Protein AF-A0A938MYG0-F1 (afdb_monomer_lite)

pLDDT: mean 76.69, std 17.16, range [38.09, 95.44]

Radius of gyration: 14.89 Å; chains: 1; bounding box: 42×34×33 Å

Structure (mmCIF, N/CA/C/O backbone):
data_AF-A0A938MYG0-F1
#
_entry.id   AF-A0A938MYG0-F1
#
loop_
_atom_site.group_PDB
_atom_site.id
_atom_site.type_symbol
_atom_site.label_atom_id
_atom_site.label_alt_id
_atom_site.label_comp_id
_atom_site.label_asym_id
_atom_site.label_entity_id
_atom_site.label_seq_id
_atom_site.pdbx_PDB_ins_code
_atom_site.Cartn_x
_atom_site.Cartn_y
_atom_site.Cartn_z
_atom_site.occupancy
_atom_site.B_iso_or_equiv
_atom_site.auth_seq_id
_atom_site.auth_comp_id
_atom_site.auth_asym_id
_atom_site.auth_atom_id
_atom_site.pdbx_PDB_model_num
ATOM 1 N N . MET A 1 1 ? 15.504 -25.374 17.975 1.00 38.09 1 MET A N 1
ATOM 2 C CA . MET A 1 1 ? 14.335 -24.918 17.195 1.00 38.09 1 MET A CA 1
ATOM 3 C C . MET A 1 1 ? 14.641 -23.501 16.745 1.00 38.09 1 MET A C 1
ATOM 5 O O . MET A 1 1 ? 14.432 -22.570 17.509 1.00 38.09 1 MET A O 1
ATOM 9 N N . SER A 1 2 ? 15.304 -23.368 15.594 1.00 39.91 2 SER A N 1
ATOM 10 C CA . SER A 1 2 ? 15.812 -22.087 15.092 1.00 39.91 2 SER A CA 1
ATOM 11 C C . SER A 1 2 ? 14.633 -21.264 14.579 1.00 39.91 2 SER A C 1
ATOM 13 O O . SER A 1 2 ? 14.137 -21.507 13.482 1.00 39.91 2 SER A O 1
ATOM 15 N N . GLY A 1 3 ? 14.105 -20.375 15.418 1.00 42.25 3 GLY A N 1
ATOM 16 C CA . GLY A 1 3 ? 13.114 -19.402 14.986 1.00 42.25 3 GLY A CA 1
ATOM 17 C C . GLY A 1 3 ? 13.839 -18.367 14.148 1.00 42.25 3 GLY A C 1
ATOM 18 O O . GLY A 1 3 ? 14.526 -17.521 14.710 1.00 42.25 3 GLY A O 1
ATOM 19 N N . ALA A 1 4 ? 13.732 -18.463 12.823 1.00 49.03 4 ALA A N 1
ATOM 20 C CA . ALA A 1 4 ? 14.077 -17.35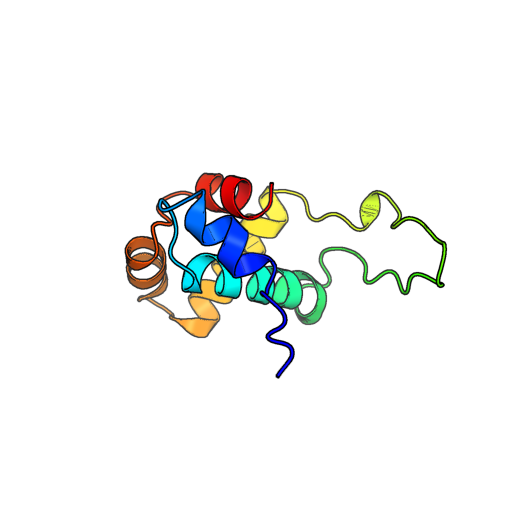6 11.947 1.00 49.03 4 ALA A CA 1
ATOM 21 C C . ALA A 1 4 ? 13.253 -16.153 12.422 1.00 49.03 4 ALA A C 1
ATOM 23 O O . ALA A 1 4 ? 12.042 -16.098 12.206 1.00 49.03 4 ALA A O 1
ATOM 24 N N . GLN A 1 5 ? 13.881 -15.246 13.170 1.00 48.47 5 GLN A N 1
ATOM 25 C CA . GLN A 1 5 ? 13.281 -13.969 13.515 1.00 48.47 5 GLN A CA 1
ATOM 26 C C . GLN A 1 5 ? 13.107 -13.254 12.180 1.00 48.47 5 GLN A C 1
ATOM 28 O O . GLN A 1 5 ? 14.073 -12.780 11.589 1.00 48.47 5 GLN A O 1
ATOM 33 N N . HIS A 1 6 ? 11.897 -13.326 11.619 1.00 56.06 6 HIS A N 1
ATOM 34 C CA . HIS A 1 6 ? 11.612 -12.690 10.343 1.00 56.06 6 HIS A CA 1
ATOM 35 C C . HIS A 1 6 ? 11.951 -11.200 10.498 1.00 56.06 6 HIS A C 1
ATOM 37 O O . HIS A 1 6 ? 11.429 -10.591 11.432 1.00 56.06 6 HIS A O 1
ATOM 43 N N . PRO A 1 7 ? 12.764 -10.600 9.608 1.00 64.38 7 PRO A N 1
ATOM 44 C CA . PRO A 1 7 ? 13.211 -9.204 9.727 1.00 64.38 7 PRO A CA 1
ATOM 45 C C . PRO A 1 7 ? 12.056 -8.194 9.883 1.00 64.38 7 PRO A C 1
ATOM 47 O O . PRO A 1 7 ? 12.212 -7.129 10.471 1.00 64.38 7 PRO A O 1
ATOM 50 N N . ILE A 1 8 ? 10.853 -8.577 9.446 1.00 61.44 8 ILE A N 1
ATOM 51 C CA . ILE A 1 8 ? 9.593 -7.861 9.678 1.00 61.44 8 ILE A CA 1
ATOM 52 C C . ILE A 1 8 ? 9.267 -7.659 11.172 1.00 61.44 8 ILE A C 1
ATOM 54 O O . ILE A 1 8 ? 8.758 -6.605 11.538 1.00 61.44 8 ILE A O 1
ATOM 58 N N . PHE A 1 9 ? 9.551 -8.623 12.053 1.00 56.34 9 PHE A N 1
ATOM 59 C CA . PHE A 1 9 ? 9.251 -8.496 13.486 1.00 56.34 9 PHE A CA 1
ATOM 60 C C . PHE A 1 9 ? 10.152 -7.480 14.195 1.00 56.34 9 PHE A C 1
ATOM 62 O O . PHE A 1 9 ? 9.701 -6.846 15.146 1.00 56.34 9 PHE A O 1
ATOM 69 N N . GLU A 1 10 ? 11.395 -7.299 13.744 1.00 60.12 10 GLU A N 1
ATOM 70 C CA . GLU A 1 10 ? 12.290 -6.269 14.287 1.00 60.12 10 GLU A CA 1
ATOM 71 C C . GLU A 1 10 ? 11.868 -4.862 13.839 1.00 60.12 10 GLU A C 1
ATOM 73 O O . GLU A 1 10 ? 11.907 -3.923 14.636 1.00 60.12 10 GLU A O 1
ATOM 78 N N . LEU A 1 11 ? 11.388 -4.721 12.596 1.00 60.03 11 LEU A N 1
ATOM 79 C CA . LEU A 1 11 ? 10.801 -3.476 12.084 1.00 60.03 11 LEU A CA 1
ATOM 80 C C . LEU A 1 11 ? 9.524 -3.088 12.845 1.00 60.03 11 LEU A C 1
ATOM 82 O O . LEU A 1 11 ? 9.401 -1.950 13.294 1.00 60.03 11 LEU A O 1
ATOM 86 N N . LEU A 1 12 ? 8.624 -4.047 13.086 1.00 57.88 12 LEU A N 1
ATOM 87 C CA . LEU A 1 12 ? 7.375 -3.818 13.829 1.00 57.88 12 LEU A CA 1
ATOM 88 C C . LEU A 1 12 ? 7.586 -3.434 15.300 1.00 57.88 12 LEU A C 1
ATOM 90 O O . LEU A 1 12 ? 6.708 -2.825 15.907 1.00 57.88 12 LEU A O 1
ATOM 94 N N . GLN A 1 13 ? 8.731 -3.786 15.895 1.00 56.31 13 GLN A N 1
ATOM 95 C CA . GLN A 1 13 ? 9.077 -3.340 17.249 1.00 56.31 13 GLN A CA 1
ATOM 96 C C . GLN A 1 13 ? 9.559 -1.886 17.294 1.00 56.31 13 GLN A C 1
ATOM 98 O O . GLN A 1 13 ? 9.470 -1.250 18.344 1.00 56.31 13 GLN A O 1
ATOM 103 N N . ARG A 1 14 ? 10.070 -1.353 16.178 1.00 61.03 14 ARG A N 1
ATOM 104 C CA . ARG A 1 14 ? 10.564 0.027 16.078 1.00 61.03 14 ARG A CA 1
ATOM 105 C C . ARG A 1 14 ? 9.497 1.002 15.602 1.00 61.03 14 ARG A C 1
ATOM 107 O O . ARG A 1 14 ? 9.481 2.133 16.081 1.00 61.03 14 ARG A O 1
ATOM 114 N N . ASP A 1 15 ? 8.609 0.568 14.713 1.00 63.97 15 ASP A N 1
ATOM 115 C CA . ASP A 1 15 ? 7.558 1.416 14.164 1.00 63.97 15 ASP A CA 1
ATOM 116 C C . ASP A 1 15 ? 6.167 0.810 14.384 1.00 63.97 15 ASP A C 1
ATOM 118 O O . ASP A 1 15 ? 5.794 -0.203 13.798 1.00 63.97 15 ASP A O 1
ATOM 122 N N . THR A 1 16 ? 5.391 1.450 15.260 1.00 71.50 16 THR A N 1
ATOM 123 C CA . THR A 1 16 ? 4.019 1.040 15.606 1.00 71.50 16 THR A CA 1
ATOM 124 C C . THR A 1 16 ? 2.958 1.819 14.825 1.00 71.50 16 THR A C 1
ATOM 126 O O . THR A 1 16 ? 1.762 1.628 15.060 1.00 71.50 16 THR A O 1
ATOM 129 N N . ARG A 1 17 ? 3.367 2.701 13.896 1.00 82.38 17 ARG A N 1
ATOM 130 C CA . ARG A 1 17 ? 2.446 3.512 13.080 1.00 82.38 17 ARG A CA 1
ATOM 131 C C . ARG A 1 17 ? 1.597 2.647 12.149 1.00 82.38 17 ARG A C 1
ATOM 133 O O . ARG A 1 17 ? 0.423 2.960 11.932 1.00 82.38 17 ARG A O 1
ATOM 140 N N . TYR A 1 18 ? 2.167 1.550 11.651 1.00 87.12 18 TYR A N 1
ATOM 141 C CA . TYR A 1 18 ? 1.532 0.642 10.701 1.00 87.12 18 TYR A CA 1
ATOM 142 C C . TYR A 1 18 ? 1.419 -0.768 11.272 1.00 87.12 18 TYR A C 1
ATOM 144 O O . TYR A 1 18 ? 2.306 -1.258 11.970 1.00 87.12 18 TYR A O 1
ATOM 152 N N . LYS A 1 19 ? 0.311 -1.446 10.973 1.00 87.94 19 LYS A N 1
ATOM 153 C CA . LYS A 1 19 ? 0.145 -2.851 11.359 1.00 87.94 19 LYS A CA 1
ATOM 154 C C . LYS A 1 19 ? 0.895 -3.777 10.401 1.00 87.94 19 LYS A C 1
ATOM 156 O O . LYS A 1 19 ? 1.142 -3.412 9.254 1.00 87.94 19 LYS A O 1
ATOM 161 N N . LEU A 1 20 ? 1.189 -5.000 10.846 1.00 87.12 20 LEU A N 1
ATOM 162 C CA . LEU A 1 20 ? 1.846 -6.039 10.038 1.00 87.12 20 LEU A CA 1
ATOM 163 C C . LEU A 1 20 ? 1.174 -6.230 8.670 1.00 87.12 20 LEU A C 1
ATOM 165 O O . LEU A 1 20 ? 1.855 -6.391 7.658 1.00 87.12 20 LEU A O 1
ATOM 169 N N . GLU A 1 21 ? -0.153 -6.179 8.637 1.00 90.00 21 GLU A N 1
ATOM 170 C CA . GLU A 1 21 ? -0.943 -6.344 7.424 1.00 90.00 21 GLU A CA 1
ATOM 171 C C . GLU A 1 21 ? -0.645 -5.252 6.389 1.00 90.00 21 GLU A C 1
ATOM 173 O O . GLU A 1 21 ? -0.654 -5.549 5.200 1.00 90.00 21 GLU A O 1
ATOM 178 N N . ALA A 1 22 ? -0.309 -4.022 6.803 1.00 90.06 22 ALA A N 1
ATOM 179 C CA . ALA A 1 22 ? 0.096 -2.967 5.870 1.00 90.06 22 ALA A CA 1
ATOM 180 C C . ALA A 1 22 ? 1.411 -3.318 5.160 1.00 90.06 22 ALA A C 1
ATOM 182 O O . ALA A 1 22 ? 1.500 -3.185 3.943 1.00 90.06 22 ALA A O 1
ATOM 183 N N . TYR A 1 23 ? 2.407 -3.819 5.898 1.00 88.06 23 TYR A N 1
ATOM 184 C CA . TYR A 1 23 ? 3.692 -4.235 5.325 1.00 88.06 23 TYR A CA 1
ATOM 185 C C . TYR A 1 23 ? 3.531 -5.415 4.366 1.00 88.06 23 TYR A C 1
ATOM 187 O O . TYR A 1 23 ? 4.107 -5.424 3.279 1.00 88.06 23 TYR A O 1
ATOM 195 N N . GLN A 1 24 ? 2.729 -6.409 4.755 1.00 89.44 24 GLN A N 1
ATOM 196 C CA . GLN A 1 24 ? 2.419 -7.548 3.891 1.00 89.44 24 GLN A CA 1
ATOM 197 C C . GLN A 1 24 ? 1.705 -7.084 2.622 1.00 89.44 24 GLN A C 1
ATOM 199 O O . GLN A 1 24 ? 2.130 -7.424 1.524 1.00 89.44 24 GLN A O 1
ATOM 204 N N . PHE A 1 25 ? 0.693 -6.234 2.774 1.00 91.62 25 PHE A N 1
ATOM 205 C CA . PHE A 1 25 ? -0.082 -5.715 1.661 1.00 91.62 25 PHE A CA 1
ATOM 206 C C . PHE A 1 25 ? 0.766 -4.903 0.674 1.00 91.62 25 PHE A C 1
ATOM 208 O O . PHE A 1 25 ? 0.627 -5.089 -0.530 1.00 91.62 25 PHE A O 1
ATOM 215 N N . VAL A 1 26 ? 1.664 -4.034 1.151 1.00 89.69 26 VAL A N 1
ATOM 216 C CA . VAL A 1 26 ? 2.550 -3.249 0.271 1.00 89.69 26 VAL A CA 1
ATOM 217 C C . VAL A 1 26 ? 3.526 -4.149 -0.486 1.00 89.69 26 VAL A C 1
ATOM 219 O O . VAL A 1 26 ? 3.727 -3.951 -1.682 1.00 89.69 26 VAL A O 1
ATOM 222 N N . ARG A 1 27 ? 4.088 -5.176 0.163 1.00 87.31 27 ARG A N 1
ATOM 223 C CA . ARG A 1 27 ? 4.934 -6.168 -0.517 1.00 87.31 27 ARG A CA 1
ATOM 224 C C . ARG A 1 27 ? 4.160 -6.916 -1.604 1.00 87.31 27 ARG A C 1
ATOM 226 O O . ARG A 1 27 ? 4.673 -7.098 -2.704 1.00 87.31 27 ARG A O 1
ATOM 233 N N . ASP A 1 28 ? 2.935 -7.329 -1.312 1.00 89.38 28 ASP A N 1
ATOM 234 C CA . ASP A 1 28 ? 2.112 -8.055 -2.277 1.00 89.38 28 ASP A CA 1
ATOM 235 C C . ASP A 1 28 ? 1.676 -7.126 -3.432 1.00 89.38 28 ASP A C 1
ATOM 237 O O . ASP A 1 28 ? 1.668 -7.532 -4.591 1.00 89.38 28 ASP A O 1
ATOM 241 N N . ALA A 1 29 ? 1.424 -5.843 -3.150 1.00 88.75 29 ALA A N 1
ATOM 242 C CA . ALA A 1 29 ? 1.146 -4.829 -4.167 1.00 88.75 29 ALA A CA 1
ATOM 243 C C . ALA A 1 29 ? 2.358 -4.533 -5.070 1.00 88.75 29 ALA A C 1
ATOM 245 O O . ALA A 1 29 ? 2.185 -4.249 -6.254 1.00 88.75 29 ALA A O 1
ATOM 246 N N . LEU A 1 30 ? 3.581 -4.607 -4.533 1.00 85.06 30 LEU A N 1
ATOM 247 C CA . LEU A 1 30 ? 4.817 -4.520 -5.319 1.00 85.06 30 LEU A CA 1
ATOM 248 C C . LEU A 1 30 ? 4.953 -5.711 -6.274 1.00 85.06 30 LEU A C 1
ATOM 250 O O . LEU A 1 30 ? 5.288 -5.517 -7.440 1.00 85.06 30 LEU A O 1
ATOM 254 N N . ALA A 1 31 ? 4.648 -6.925 -5.806 1.00 84.56 31 ALA A N 1
ATOM 255 C CA . ALA A 1 31 ? 4.613 -8.107 -6.664 1.00 84.56 31 ALA A CA 1
ATOM 256 C C . ALA A 1 31 ? 3.540 -7.967 -7.758 1.00 84.56 31 ALA A C 1
ATOM 258 O O . ALA A 1 31 ? 3.829 -8.183 -8.930 1.00 84.56 31 ALA A O 1
ATOM 259 N N . TYR A 1 32 ? 2.342 -7.489 -7.401 1.00 85.69 32 TYR A N 1
ATOM 260 C CA . TYR A 1 32 ? 1.274 -7.181 -8.357 1.00 85.69 32 TYR A CA 1
ATOM 261 C C . TYR A 1 32 ? 1.714 -6.156 -9.417 1.00 85.69 32 TYR A C 1
ATOM 263 O O . TYR A 1 32 ? 1.435 -6.327 -10.601 1.00 85.69 32 TYR A O 1
ATOM 271 N N . ALA A 1 33 ? 2.447 -5.109 -9.023 1.00 84.38 33 ALA A N 1
ATOM 272 C CA . ALA A 1 33 ? 2.975 -4.116 -9.959 1.00 84.38 33 ALA A CA 1
ATOM 273 C C . ALA A 1 33 ? 3.912 -4.744 -11.007 1.00 84.38 33 ALA A C 1
ATOM 275 O O . ALA A 1 33 ? 3.819 -4.420 -12.191 1.00 84.38 33 ALA A O 1
ATOM 276 N N . GLN A 1 34 ? 4.778 -5.665 -10.581 1.00 80.44 34 GLN A N 1
ATOM 277 C CA . GLN A 1 34 ? 5.740 -6.340 -11.456 1.00 80.44 34 GLN A CA 1
ATOM 278 C C . GLN A 1 34 ? 5.089 -7.416 -12.331 1.00 80.44 34 GLN A C 1
ATOM 280 O O . GLN A 1 34 ? 5.455 -7.563 -13.499 1.00 80.44 34 GLN A O 1
ATOM 285 N N . ASP A 1 35 ? 4.144 -8.171 -11.774 1.00 79.00 35 ASP A N 1
ATOM 286 C CA . ASP A 1 35 ? 3.537 -9.337 -12.418 1.00 79.00 35 ASP A CA 1
ATOM 287 C C . ASP A 1 35 ? 2.405 -8.949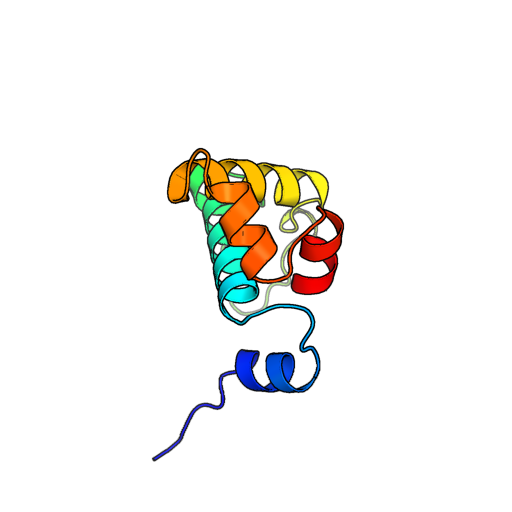 -13.372 1.00 79.00 35 ASP A C 1
ATOM 289 O O . ASP A 1 35 ? 2.390 -9.390 -14.519 1.00 79.00 35 ASP A O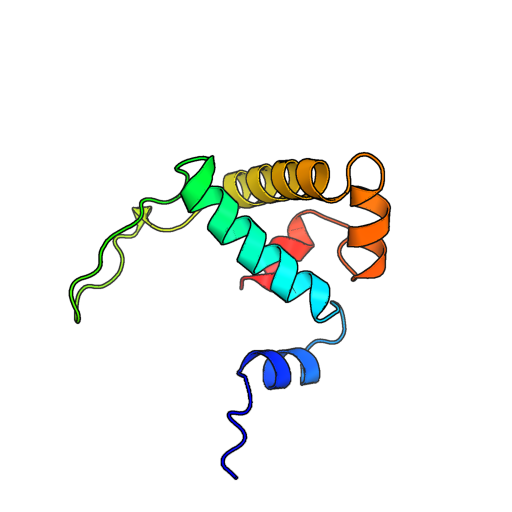 1
ATOM 293 N N . GLU A 1 36 ? 1.485 -8.099 -12.913 1.00 77.12 36 GLU A N 1
ATOM 294 C CA . GLU A 1 36 ? 0.235 -7.793 -13.619 1.00 77.12 36 GLU A CA 1
ATOM 295 C C . GLU A 1 36 ? 0.324 -6.494 -14.424 1.00 77.12 36 GLU A C 1
ATOM 297 O O . GLU A 1 36 ? -0.252 -6.383 -15.506 1.00 77.12 36 GLU A O 1
ATOM 302 N N . LEU A 1 37 ? 1.063 -5.499 -13.922 1.00 73.12 37 LEU A N 1
ATOM 303 C CA . LEU A 1 37 ? 1.207 -4.204 -14.599 1.00 73.12 37 LEU A CA 1
ATOM 304 C C . LEU A 1 37 ? 2.492 -4.097 -15.430 1.00 73.12 37 LEU A C 1
ATOM 306 O O . LEU A 1 37 ? 2.648 -3.131 -16.178 1.00 73.12 37 LEU A O 1
ATOM 310 N N . GLY A 1 38 ? 3.408 -5.065 -15.306 1.00 69.62 38 GLY A N 1
ATOM 311 C CA . GLY A 1 38 ? 4.720 -5.030 -15.960 1.00 69.62 38 GLY A CA 1
ATOM 312 C C . GLY A 1 38 ? 5.562 -3.810 -15.565 1.00 69.62 38 GLY A C 1
ATOM 313 O O . GLY A 1 38 ? 6.440 -3.398 -16.324 1.00 69.62 38 GLY A O 1
ATOM 314 N N . MET A 1 39 ? 5.263 -3.200 -14.413 1.00 68.88 39 MET A N 1
ATOM 315 C CA . MET A 1 39 ? 5.946 -2.022 -13.888 1.00 68.88 39 MET A CA 1
ATOM 316 C C . MET A 1 39 ? 7.132 -2.462 -13.027 1.00 68.88 39 MET A C 1
ATOM 318 O O . MET A 1 39 ? 6.986 -3.312 -12.151 1.00 68.88 39 MET A O 1
ATOM 322 N N . GLY A 1 40 ? 8.302 -1.860 -13.243 1.00 60.12 40 GLY A N 1
ATOM 323 C CA . GLY A 1 40 ? 9.553 -2.361 -12.675 1.00 60.12 40 GLY A CA 1
ATOM 324 C C . GLY A 1 40 ? 9.978 -3.636 -13.404 1.00 60.12 40 GLY A C 1
ATOM 325 O O . GLY A 1 40 ? 9.331 -4.681 -13.338 1.00 60.12 40 GLY A O 1
ATOM 326 N N . ARG A 1 41 ? 11.057 -3.554 -14.182 1.00 58.34 41 ARG A N 1
ATOM 327 C CA . ARG A 1 41 ? 11.514 -4.693 -14.982 1.00 58.34 41 ARG A CA 1
ATOM 328 C C . ARG A 1 41 ? 11.909 -5.835 -14.040 1.00 58.34 41 ARG A C 1
ATOM 330 O O . ARG A 1 41 ? 12.760 -5.638 -13.178 1.00 58.34 41 ARG A O 1
ATOM 337 N N . LYS A 1 42 ? 11.348 -7.038 -14.229 1.00 53.62 42 LYS A N 1
ATOM 338 C CA . LYS A 1 42 ? 11.887 -8.269 -13.627 1.00 53.62 42 LYS A CA 1
ATOM 339 C C . LYS A 1 42 ? 13.282 -8.496 -14.185 1.00 53.62 42 LYS A C 1
ATOM 341 O O . LYS A 1 42 ? 13.445 -9.061 -15.266 1.00 53.62 42 LYS A O 1
ATOM 346 N N . VAL A 1 43 ? 14.290 -8.009 -13.484 1.00 51.47 43 VAL A N 1
ATOM 347 C CA . VAL A 1 43 ? 15.666 -8.329 -13.821 1.00 51.47 43 VAL A CA 1
ATOM 348 C C . VAL A 1 43 ? 15.938 -9.674 -13.177 1.00 51.47 43 VAL A C 1
ATOM 350 O O . VAL A 1 43 ? 15.957 -9.798 -11.955 1.00 51.47 43 VAL A O 1
ATOM 353 N N . GLN A 1 44 ? 16.073 -10.706 -14.005 1.00 46.59 44 GLN A N 1
ATOM 354 C CA . GLN A 1 44 ? 16.719 -11.939 -13.578 1.00 46.59 44 GLN A CA 1
ATOM 355 C C . GLN A 1 44 ? 18.172 -11.570 -13.301 1.00 46.59 44 GLN A C 1
ATOM 357 O O . GLN A 1 44 ? 18.977 -11.492 -14.222 1.00 46.59 44 GLN A O 1
ATOM 362 N N . LEU A 1 45 ? 18.462 -11.228 -12.049 1.00 50.56 45 LEU A N 1
ATOM 363 C CA . LEU A 1 45 ? 19.821 -10.964 -11.615 1.00 50.56 45 LEU A CA 1
ATOM 364 C C . LEU A 1 45 ? 20.537 -12.302 -11.515 1.00 50.56 45 LEU A C 1
ATOM 366 O O . LEU A 1 45 ? 20.118 -13.196 -10.777 1.00 50.56 45 LEU A O 1
ATOM 370 N N . SER A 1 46 ? 21.609 -12.431 -12.282 1.00 50.66 46 SER A N 1
ATOM 371 C CA . SER A 1 46 ? 22.635 -13.440 -12.053 1.00 50.66 46 SER A CA 1
ATOM 372 C C . SER A 1 46 ? 23.215 -13.214 -10.647 1.00 50.66 46 SER A C 1
ATOM 374 O O . SER A 1 46 ? 23.362 -12.060 -10.239 1.00 50.66 46 SER A O 1
ATOM 376 N N . GLU A 1 47 ? 23.547 -14.267 -9.887 1.00 40.91 47 GLU A N 1
ATOM 377 C CA . GLU A 1 47 ? 24.233 -14.108 -8.589 1.00 40.91 47 GLU A CA 1
ATOM 378 C C . GLU A 1 47 ? 25.482 -13.220 -8.762 1.00 40.91 47 GLU A C 1
ATOM 380 O O . GLU A 1 47 ? 26.462 -13.636 -9.379 1.00 40.91 47 GLU A O 1
ATOM 385 N N . GLY A 1 48 ? 25.434 -11.987 -8.240 1.00 54.12 48 GLY A N 1
ATOM 386 C CA . GLY A 1 48 ? 26.535 -11.017 -8.301 1.00 54.12 48 GLY A CA 1
ATOM 387 C C . GLY A 1 48 ? 26.299 -9.758 -9.147 1.00 54.12 48 GLY A C 1
ATOM 388 O O . GLY A 1 48 ? 27.170 -8.890 -9.143 1.00 54.12 48 GLY A O 1
ATOM 389 N N . GLU A 1 49 ? 25.162 -9.611 -9.835 1.00 52.53 49 GLU A N 1
ATOM 390 C CA . GLU A 1 49 ? 24.798 -8.356 -10.516 1.00 52.53 49 GLU A CA 1
ATOM 391 C C . GLU A 1 49 ? 23.958 -7.441 -9.616 1.00 52.53 49 GLU A C 1
ATOM 393 O O . GLU A 1 49 ? 22.969 -7.871 -9.017 1.00 52.53 49 GLU A O 1
ATOM 398 N N . GLU A 1 50 ? 24.333 -6.159 -9.532 1.00 54.72 50 GLU A N 1
ATOM 399 C CA . GLU A 1 50 ? 23.466 -5.146 -8.930 1.00 54.72 50 GLU A CA 1
ATOM 400 C C . GLU A 1 50 ? 22.234 -4.920 -9.822 1.00 54.72 50 GLU A C 1
ATOM 402 O O . GLU A 1 50 ? 22.374 -4.847 -11.050 1.00 54.72 50 GLU A O 1
ATOM 407 N N . PRO A 1 51 ? 21.024 -4.798 -9.241 1.00 55.16 51 PRO A N 1
ATOM 408 C CA . PRO A 1 51 ? 19.840 -4.435 -10.002 1.00 55.16 51 PRO A CA 1
ATOM 409 C C . PRO A 1 51 ? 20.102 -3.152 -10.794 1.00 55.16 51 PRO A C 1
ATOM 411 O O . PRO A 1 51 ? 20.539 -2.160 -10.205 1.00 55.16 51 PRO A O 1
ATOM 414 N N . PRO A 1 52 ? 19.835 -3.129 -12.114 1.00 55.94 52 PRO A N 1
ATOM 415 C CA . PRO A 1 52 ? 19.933 -1.897 -12.870 1.00 55.94 52 PRO A CA 1
ATOM 416 C C . PRO A 1 52 ? 18.995 -0.852 -12.245 1.00 55.94 52 PRO A C 1
ATOM 418 O O . PRO A 1 52 ? 17.926 -1.207 -11.740 1.00 55.94 52 PRO A O 1
ATOM 421 N N . PRO A 1 53 ? 19.360 0.438 -12.292 1.00 52.59 53 PRO A N 1
ATOM 422 C CA . PRO A 1 53 ? 18.608 1.516 -11.643 1.00 52.59 53 PRO A CA 1
ATOM 423 C C . PRO A 1 53 ? 17.140 1.612 -12.100 1.00 52.59 53 PRO A C 1
ATOM 425 O O . PRO A 1 53 ? 16.302 2.092 -11.340 1.00 52.59 53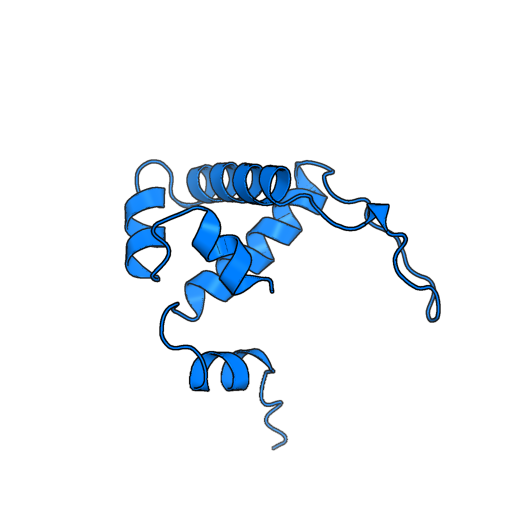 PRO A O 1
ATOM 428 N N . ASP A 1 54 ? 16.822 1.076 -13.284 1.00 52.81 54 ASP A N 1
ATOM 429 C CA . ASP A 1 54 ? 15.475 0.990 -13.869 1.00 52.81 54 ASP A CA 1
ATOM 430 C C . ASP A 1 54 ? 14.605 -0.157 -13.302 1.00 52.81 54 ASP A C 1
ATOM 432 O O . ASP A 1 54 ? 13.470 -0.364 -13.737 1.00 52.81 54 ASP A O 1
ATOM 436 N N . ALA A 1 55 ? 15.120 -0.943 -12.349 1.00 58.88 55 ALA A N 1
ATOM 437 C CA . ALA A 1 55 ? 14.342 -1.955 -11.631 1.00 58.88 55 ALA A CA 1
ATOM 438 C C . ALA A 1 55 ? 13.453 -1.349 -10.526 1.00 58.88 55 ALA A C 1
ATOM 440 O O . ALA A 1 55 ? 12.564 -2.028 -10.008 1.00 58.88 55 ALA A O 1
ATOM 441 N N . HIS A 1 56 ? 13.677 -0.084 -10.157 1.00 68.31 56 HIS A N 1
ATOM 442 C CA . HIS A 1 56 ? 12.907 0.597 -9.122 1.00 68.31 56 HIS A CA 1
ATOM 443 C C . HIS A 1 56 ? 11.626 1.213 -9.687 1.00 68.31 56 HIS A C 1
ATOM 445 O O . HIS A 1 56 ? 11.650 1.967 -10.656 1.00 68.31 56 HIS A O 1
ATOM 451 N N . LEU A 1 57 ? 10.504 0.923 -9.030 1.00 73.31 57 LEU A N 1
ATOM 452 C CA . LEU A 1 57 ? 9.241 1.616 -9.267 1.00 73.31 57 LEU A CA 1
ATOM 453 C C . LEU A 1 57 ? 9.352 3.059 -8.777 1.00 73.31 57 LEU A C 1
ATOM 455 O O . LEU A 1 57 ? 9.824 3.314 -7.667 1.00 73.31 57 LEU A O 1
ATOM 459 N N . THR A 1 58 ? 8.857 4.006 -9.568 1.00 83.69 58 THR A N 1
ATOM 460 C CA . THR A 1 58 ? 8.648 5.370 -9.077 1.00 83.69 58 THR A CA 1
ATOM 461 C C . THR A 1 58 ? 7.578 5.375 -7.981 1.00 83.69 58 THR A C 1
ATOM 463 O O . THR A 1 58 ? 6.679 4.528 -7.947 1.00 83.69 58 THR A O 1
ATOM 466 N N . GLY A 1 59 ? 7.613 6.369 -7.088 1.00 83.00 59 GLY A N 1
ATOM 467 C CA . GLY A 1 59 ? 6.594 6.500 -6.041 1.00 83.00 59 GLY A CA 1
ATOM 468 C C . GLY A 1 59 ? 5.172 6.632 -6.608 1.00 83.00 59 GLY A C 1
ATOM 469 O O . GLY A 1 59 ? 4.215 6.123 -6.024 1.00 83.00 59 GLY A O 1
ATOM 470 N N . GLN A 1 60 ? 5.023 7.268 -7.774 1.00 86.56 60 GLN A N 1
ATOM 471 C CA . GLN A 1 60 ? 3.746 7.393 -8.475 1.00 86.56 60 GLN A CA 1
ATOM 472 C C . GLN A 1 60 ? 3.245 6.042 -8.999 1.00 86.56 60 GLN A C 1
ATOM 474 O O . GLN A 1 60 ? 2.066 5.729 -8.821 1.00 86.56 60 GLN A O 1
ATOM 479 N N . GLU A 1 61 ? 4.119 5.240 -9.612 1.00 86.12 61 GLU A N 1
ATOM 480 C CA . GLU A 1 61 ? 3.778 3.891 -10.083 1.00 86.12 61 GLU A CA 1
ATOM 481 C C . GLU A 1 61 ? 3.383 2.990 -8.918 1.00 86.12 61 GLU A C 1
ATOM 483 O O . GLU A 1 61 ? 2.336 2.348 -8.977 1.00 86.12 61 GLU A O 1
ATOM 488 N N . LEU A 1 62 ? 4.140 3.037 -7.818 1.00 87.12 62 LEU A N 1
ATOM 489 C CA . LEU A 1 62 ? 3.815 2.316 -6.591 1.00 87.12 62 LEU A CA 1
ATOM 490 C C . LEU A 1 62 ? 2.418 2.682 -6.077 1.00 87.12 62 LEU A C 1
ATOM 492 O O . LEU A 1 62 ? 1.590 1.806 -5.831 1.00 87.12 62 LEU A O 1
ATOM 496 N N . CYS A 1 63 ? 2.115 3.975 -5.955 1.00 91.00 63 CYS A N 1
ATOM 497 C CA . CYS A 1 63 ? 0.806 4.426 -5.481 1.00 91.00 63 CYS A CA 1
ATOM 498 C C . CYS A 1 63 ? -0.331 4.005 -6.422 1.00 91.00 63 CYS A C 1
ATOM 500 O O . CYS A 1 63 ? -1.429 3.675 -5.965 1.00 91.00 63 CYS A O 1
ATOM 502 N N . CYS A 1 64 ? -0.094 4.017 -7.734 1.00 89.88 64 CYS A N 1
ATOM 503 C CA . CYS A 1 64 ? -1.061 3.547 -8.720 1.00 89.88 64 CYS A CA 1
ATOM 504 C C . CYS A 1 64 ? -1.297 2.038 -8.625 1.00 89.88 64 CYS A C 1
ATOM 506 O O . CYS A 1 64 ? -2.458 1.625 -8.592 1.00 89.88 64 CYS A O 1
ATOM 508 N N . ALA A 1 65 ? -0.234 1.242 -8.522 1.00 90.69 65 ALA A N 1
ATOM 509 C CA . ALA A 1 65 ? -0.321 -0.203 -8.356 1.00 90.69 65 ALA A CA 1
ATOM 510 C C . ALA A 1 65 ? -1.043 -0.570 -7.056 1.00 90.69 65 ALA A C 1
ATOM 512 O O . ALA A 1 65 ? -1.999 -1.340 -7.082 1.00 90.69 65 ALA A O 1
ATOM 513 N N . ILE A 1 66 ? -0.682 0.071 -5.941 1.00 92.00 66 ILE A N 1
ATOM 514 C CA . ILE A 1 66 ? -1.346 -0.123 -4.649 1.00 92.00 66 ILE A CA 1
ATOM 515 C C . ILE A 1 66 ? -2.832 0.236 -4.726 1.00 92.00 66 ILE A C 1
ATOM 517 O O . ILE A 1 66 ? -3.666 -0.497 -4.199 1.00 92.00 66 ILE A O 1
ATOM 521 N N . ARG A 1 67 ? -3.195 1.341 -5.390 1.00 92.31 67 ARG A N 1
ATOM 522 C CA . ARG A 1 67 ? -4.606 1.711 -5.571 1.00 92.31 67 ARG A CA 1
ATOM 523 C C . ARG A 1 67 ? -5.366 0.627 -6.332 1.00 92.31 67 ARG A C 1
ATOM 525 O O . ARG A 1 67 ? -6.462 0.264 -5.915 1.00 92.31 67 ARG A O 1
ATOM 532 N N . GLN A 1 68 ? -4.802 0.142 -7.436 1.00 92.44 68 GLN A N 1
ATOM 533 C CA . GLN A 1 68 ? -5.433 -0.881 -8.265 1.00 92.44 68 GLN A CA 1
ATOM 534 C C . GLN A 1 68 ? -5.581 -2.194 -7.491 1.00 92.44 68 GLN A C 1
ATOM 536 O O . GLN A 1 68 ? -6.678 -2.743 -7.429 1.00 92.44 68 GLN A O 1
ATOM 541 N N . TYR A 1 69 ? -4.516 -2.623 -6.815 1.00 93.88 69 TYR A N 1
ATOM 542 C CA . TYR A 1 69 ? -4.500 -3.827 -5.994 1.00 93.88 69 TYR A CA 1
ATOM 543 C C . TYR A 1 69 ? -5.486 -3.742 -4.819 1.00 93.88 69 TYR A C 1
ATOM 545 O O . TYR A 1 69 ? -6.242 -4.673 -4.562 1.00 93.88 69 TYR A O 1
ATOM 553 N N . ALA A 1 70 ? -5.571 -2.596 -4.137 1.00 94.00 70 ALA A N 1
ATOM 554 C CA . ALA A 1 70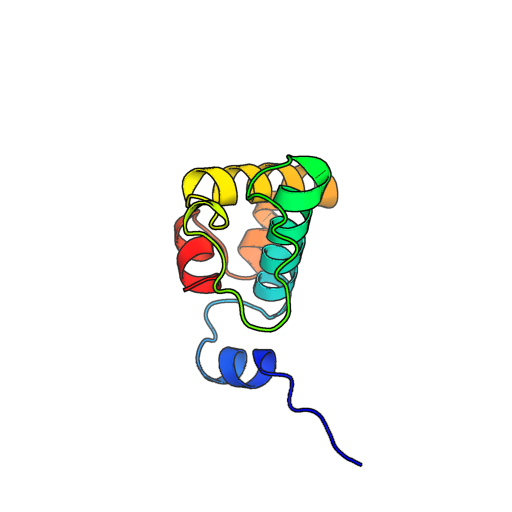 ? -6.520 -2.402 -3.041 1.00 94.00 70 ALA A CA 1
ATOM 555 C C . ALA A 1 70 ? -7.980 -2.494 -3.509 1.00 94.00 70 ALA A C 1
ATOM 557 O O . ALA A 1 70 ? -8.824 -3.034 -2.793 1.00 94.00 70 ALA A O 1
ATOM 558 N N . LEU A 1 71 ? -8.282 -1.957 -4.694 1.00 94.62 71 LEU A N 1
ATOM 559 C CA . LEU A 1 71 ? -9.615 -2.040 -5.289 1.00 94.62 71 LEU A CA 1
ATOM 560 C C . LEU A 1 71 ? -9.951 -3.461 -5.743 1.00 94.62 71 LEU A C 1
ATOM 562 O O . LEU A 1 71 ? -11.091 -3.877 -5.572 1.00 94.62 71 LEU A O 1
ATOM 566 N N . ASP A 1 72 ? -8.980 -4.199 -6.271 1.00 93.94 72 ASP A N 1
ATOM 567 C CA . ASP A 1 72 ? -9.168 -5.592 -6.674 1.00 93.94 72 ASP A CA 1
ATOM 568 C C . ASP A 1 72 ? -9.446 -6.504 -5.465 1.00 93.94 72 ASP A C 1
ATOM 570 O O . ASP A 1 72 ? -10.397 -7.281 -5.464 1.00 93.94 72 ASP A O 1
ATOM 574 N N . GLN A 1 73 ? -8.693 -6.328 -4.375 1.00 93.00 73 GLN A N 1
ATOM 575 C CA . GLN A 1 73 ? -8.827 -7.160 -3.175 1.00 93.00 73 GLN A CA 1
ATOM 576 C C . GLN A 1 73 ? -10.026 -6.786 -2.290 1.00 93.00 73 GLN A C 1
ATOM 578 O O . GLN A 1 73 ? -10.675 -7.656 -1.708 1.00 93.00 73 GLN A O 1
ATOM 583 N N . PHE A 1 74 ? -10.321 -5.489 -2.144 1.00 94.38 74 PHE A N 1
ATOM 584 C CA . PHE A 1 74 ? -11.280 -4.998 -1.142 1.00 94.38 74 PHE A CA 1
ATOM 585 C C . PHE A 1 74 ? -12.422 -4.156 -1.720 1.00 94.38 74 PHE A C 1
ATOM 587 O O . PHE A 1 74 ? -13.327 -3.759 -0.978 1.00 94.38 74 PHE A O 1
ATOM 594 N N . GLY A 1 75 ? -12.398 -3.837 -3.015 1.00 94.56 75 GLY A N 1
ATOM 595 C CA . GLY A 1 75 ? -13.410 -3.005 -3.663 1.00 94.56 75 GLY A CA 1
ATOM 596 C C . GLY A 1 75 ? -13.637 -1.679 -2.932 1.00 94.56 75 GLY A C 1
ATOM 597 O O . GLY A 1 75 ? -12.704 -0.973 -2.545 1.00 94.56 75 GLY A O 1
ATOM 598 N N . LEU A 1 76 ? -14.905 -1.347 -2.677 1.00 94.56 76 LEU A N 1
ATOM 599 C CA . LEU A 1 76 ? -15.301 -0.116 -1.978 1.00 94.56 76 LEU A CA 1
ATOM 600 C C . LEU A 1 76 ? -14.806 -0.045 -0.520 1.00 94.56 76 LEU A C 1
ATOM 602 O O . LEU A 1 76 ? -14.794 1.035 0.073 1.00 94.56 76 LEU A O 1
ATOM 606 N N . MET A 1 77 ? -14.379 -1.169 0.066 1.00 95.44 77 MET A N 1
ATOM 607 C CA . MET A 1 77 ? -13.848 -1.221 1.430 1.00 95.44 77 MET A CA 1
ATOM 608 C C . MET A 1 77 ? -12.350 -0.909 1.506 1.00 95.44 77 MET A C 1
ATOM 610 O O . MET A 1 77 ? -11.841 -0.734 2.615 1.00 95.44 77 MET A O 1
ATOM 614 N N . ALA A 1 78 ? -11.658 -0.766 0.370 1.00 94.31 78 ALA A N 1
ATOM 615 C CA . ALA A 1 78 ? -10.217 -0.515 0.296 1.00 94.31 78 ALA A CA 1
ATOM 616 C C . ALA A 1 78 ? -9.752 0.592 1.255 1.00 94.31 78 ALA A C 1
ATOM 618 O O . ALA A 1 78 ? -8.861 0.386 2.078 1.00 94.31 78 ALA A O 1
ATOM 619 N N . LYS A 1 79 ? -10.423 1.751 1.234 1.00 93.44 79 LYS A N 1
ATOM 620 C CA . LYS A 1 79 ? -10.079 2.882 2.108 1.00 93.44 79 LYS A CA 1
ATOM 621 C C . LYS A 1 79 ? -10.211 2.542 3.596 1.00 93.44 79 LYS A C 1
ATOM 623 O O . LYS A 1 79 ? -9.372 2.958 4.393 1.00 93.44 79 LYS A O 1
ATOM 628 N N . VAL A 1 80 ? -11.261 1.814 3.978 1.00 94.88 80 VAL A N 1
ATO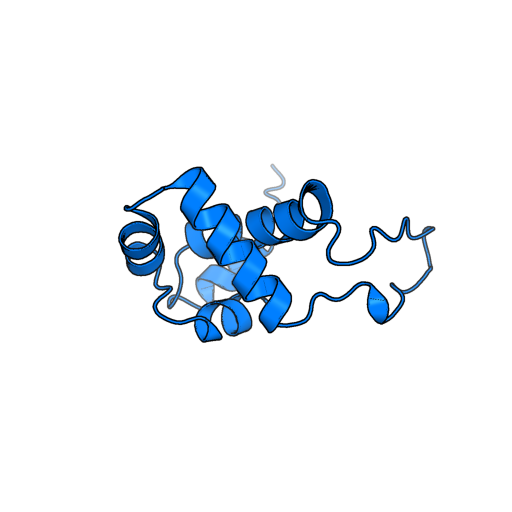M 629 C CA . VAL A 1 80 ? -11.535 1.448 5.378 1.00 94.88 80 VAL A CA 1
ATOM 630 C C . VAL A 1 80 ? -10.493 0.456 5.883 1.00 94.88 80 VAL A C 1
ATOM 632 O O . VAL A 1 80 ? -9.998 0.609 6.999 1.00 94.88 80 VAL A O 1
ATOM 635 N N . VAL A 1 81 ? -10.143 -0.533 5.060 1.00 94.62 81 VAL A N 1
ATOM 636 C CA . VAL A 1 81 ? -9.139 -1.554 5.376 1.00 94.62 81 VAL A CA 1
ATOM 637 C C . VAL A 1 81 ? -7.760 -0.915 5.554 1.00 94.62 81 VAL A C 1
ATOM 639 O O . VAL A 1 81 ? -7.171 -1.050 6.624 1.00 94.62 81 VAL A O 1
ATOM 642 N N . LEU A 1 82 ? -7.308 -0.111 4.585 1.00 93.50 82 LEU A N 1
ATOM 643 C CA . LEU A 1 82 ? -6.028 0.606 4.666 1.00 93.50 82 LEU A CA 1
ATOM 644 C C . LEU A 1 82 ? -5.962 1.523 5.898 1.00 93.50 82 LEU A C 1
ATOM 646 O O . LEU A 1 82 ? -4.998 1.479 6.664 1.00 93.50 82 LEU A O 1
ATOM 650 N N . SER A 1 83 ? -7.042 2.264 6.168 1.00 93.50 83 SER A N 1
ATOM 651 C CA . SER A 1 83 ? -7.130 3.145 7.342 1.00 93.50 83 SER A CA 1
ATOM 652 C C . SER A 1 83 ? -7.036 2.379 8.664 1.00 93.50 83 SER A C 1
ATOM 654 O O . SER A 1 83 ? -6.459 2.882 9.630 1.00 93.50 83 SER A O 1
ATOM 656 N N . ARG A 1 84 ? -7.581 1.156 8.732 1.00 94.19 84 ARG A N 1
ATOM 657 C CA . ARG A 1 84 ? -7.486 0.285 9.917 1.00 94.19 84 ARG A CA 1
ATOM 658 C C . ARG A 1 84 ? -6.080 -0.257 10.155 1.00 94.19 84 ARG A C 1
ATOM 660 O O . ARG A 1 84 ? -5.797 -0.664 11.287 1.00 94.19 84 ARG A O 1
ATOM 667 N N . TRP A 1 85 ? -5.232 -0.276 9.131 1.00 93.88 85 TRP A N 1
ATOM 668 C CA . TRP A 1 85 ? -3.830 -0.679 9.229 1.00 93.88 85 TRP A CA 1
ATOM 669 C C . TRP A 1 85 ? -2.869 0.491 9.455 1.00 93.88 85 TRP A C 1
ATOM 671 O O . TRP A 1 85 ? -1.672 0.263 9.578 1.00 93.88 85 TRP A O 1
ATOM 681 N N . GLY A 1 86 ? -3.387 1.719 9.560 1.00 90.88 86 GLY A N 1
ATOM 682 C CA . GLY A 1 86 ? -2.591 2.923 9.813 1.00 90.88 86 GLY A CA 1
ATOM 683 C C . GLY A 1 86 ? -2.261 3.734 8.559 1.00 90.88 86 GLY A C 1
ATOM 684 O O . GLY A 1 86 ? -1.790 4.857 8.684 1.00 90.88 86 GLY A O 1
ATOM 685 N N . VAL A 1 87 ? -2.587 3.232 7.365 1.00 93.12 87 VAL A N 1
ATOM 686 C CA . VAL A 1 87 ? -2.340 3.914 6.086 1.00 93.12 87 VAL A CA 1
ATOM 687 C C . VAL A 1 87 ? -3.472 4.898 5.794 1.00 93.12 87 VAL A C 1
ATOM 689 O O . VAL A 1 87 ? -4.627 4.502 5.619 1.00 93.12 87 VAL A O 1
ATOM 692 N N . ARG A 1 88 ? -3.161 6.194 5.723 1.00 91.56 88 ARG A N 1
ATOM 693 C CA . ARG A 1 88 ? -4.148 7.272 5.511 1.00 91.56 88 ARG A CA 1
ATOM 694 C C . ARG A 1 88 ? -3.843 8.147 4.301 1.00 91.56 88 ARG A C 1
ATOM 696 O O . ARG A 1 88 ? -4.725 8.866 3.835 1.00 91.56 88 ARG A O 1
ATOM 703 N N . SER A 1 89 ? -2.622 8.088 3.797 1.00 91.56 89 SER A N 1
ATOM 704 C CA . SER A 1 89 ? -2.105 8.887 2.699 1.00 91.56 89 SER A CA 1
ATOM 705 C C . SER A 1 89 ? -1.185 8.047 1.819 1.00 91.56 89 SER A C 1
ATOM 707 O O . SER A 1 89 ? -0.684 7.006 2.229 1.00 91.56 89 SER A O 1
ATOM 709 N N . THR A 1 90 ? -0.926 8.512 0.600 1.00 88.62 90 THR A N 1
ATOM 710 C CA . THR A 1 90 ? 0.055 7.872 -0.287 1.00 88.62 90 THR A CA 1
ATOM 711 C C . THR A 1 90 ? 1.489 7.998 0.229 1.00 88.62 90 THR A C 1
ATOM 713 O O . THR A 1 90 ? 2.327 7.177 -0.122 1.00 88.62 90 THR A O 1
ATOM 716 N N . GLY A 1 91 ? 1.769 8.993 1.081 1.00 88.62 91 GLY A N 1
ATOM 717 C CA . GLY A 1 91 ? 3.068 9.148 1.740 1.00 88.62 91 GLY A CA 1
ATOM 718 C C . GLY A 1 91 ? 3.378 8.005 2.706 1.00 88.62 91 GLY A C 1
ATOM 719 O O . GLY A 1 91 ? 4.529 7.600 2.808 1.00 88.62 91 GLY A O 1
ATOM 720 N N . ASP A 1 92 ? 2.346 7.412 3.316 1.00 89.62 92 ASP A N 1
ATOM 721 C CA . ASP A 1 92 ? 2.508 6.260 4.208 1.00 89.62 92 ASP A CA 1
ATOM 722 C C . ASP A 1 92 ? 3.090 5.042 3.480 1.00 89.62 92 ASP A C 1
ATOM 724 O O . ASP A 1 92 ? 3.787 4.238 4.085 1.00 89.62 92 ASP A O 1
ATOM 728 N N . PHE A 1 93 ? 2.854 4.907 2.171 1.00 88.81 93 PHE A N 1
ATOM 729 C CA . PHE A 1 93 ? 3.485 3.843 1.390 1.00 88.81 93 PHE A CA 1
ATOM 730 C C . PHE A 1 93 ? 4.991 4.047 1.256 1.00 88.81 93 PHE A C 1
ATOM 732 O O . PHE A 1 93 ? 5.722 3.065 1.276 1.00 88.81 93 PHE A O 1
ATOM 739 N N . GLY A 1 94 ? 5.444 5.300 1.157 1.00 84.75 94 GLY A N 1
ATOM 740 C CA . GLY A 1 94 ? 6.864 5.649 1.130 1.00 84.75 94 GLY A CA 1
ATOM 741 C C . GLY A 1 94 ? 7.566 5.264 2.431 1.00 84.75 94 GLY A C 1
ATOM 742 O O . GLY A 1 94 ? 8.588 4.597 2.382 1.00 84.75 94 GLY A O 1
ATOM 743 N N . GLU A 1 95 ? 6.960 5.598 3.571 1.00 85.44 95 GLU A N 1
ATOM 744 C CA . GLU A 1 95 ? 7.459 5.250 4.916 1.00 85.44 95 GLU A CA 1
ATOM 745 C C . GLU A 1 95 ? 7.461 3.736 5.195 1.00 85.44 95 GLU A C 1
ATOM 747 O O . GLU A 1 95 ? 8.141 3.265 6.100 1.00 85.44 95 GLU A O 1
ATOM 752 N N . ILE A 1 96 ? 6.657 2.959 4.462 1.00 84.44 96 ILE A N 1
ATOM 753 C CA . ILE A 1 96 ? 6.633 1.496 4.581 1.00 84.44 96 ILE A CA 1
ATOM 754 C C . ILE A 1 96 ? 7.766 0.848 3.768 1.00 84.44 96 ILE A C 1
ATOM 756 O O . ILE A 1 96 ? 8.217 -0.239 4.135 1.00 84.44 96 ILE A O 1
ATOM 760 N N . VAL A 1 97 ? 8.206 1.470 2.665 1.00 80.69 97 VAL A N 1
ATOM 761 C CA . VAL A 1 97 ? 9.225 0.903 1.757 1.00 80.69 97 VAL A CA 1
ATOM 762 C C . VAL A 1 97 ? 10.639 1.467 1.956 1.00 80.69 97 VAL A C 1
ATOM 764 O O . VAL A 1 97 ? 11.585 0.792 1.552 1.00 80.69 97 VAL A O 1
ATOM 767 N N . TYR A 1 98 ? 10.789 2.652 2.561 1.00 68.25 98 TYR A N 1
ATOM 768 C CA . TYR A 1 98 ? 12.066 3.315 2.882 1.00 68.25 98 TYR A CA 1
ATOM 769 C C . TYR A 1 98 ? 12.243 3.488 4.390 1.00 68.25 98 TYR A C 1
ATOM 771 O O . TYR A 1 98 ? 13.388 3.292 4.859 1.00 68.25 98 TYR A O 1
#

Foldseek 3Di:
DDPPPPVLVVVCVVDVLFASVLLVLLVVLVVQLCPVVVQAPPPPDDVPDDPDPRNDGDLVSSLVSSVVSLCVVPNPCSQVVCVVRNHNDSVVSVVSVD

Sequence (98 aa):
MSGAQHPIFELLQRDTRYKLEAYQFVRDALAYAQDELGMGRKVQLSEGEEPPPDAHLTGQELCCAIRQYALDQFGLMAKVVLSRWGVRSTGDFGEIVY

Secondary structure (DSSP, 8-state):
------HHHHHHHH--SS-HHHHHHHHHHHHHHHHTS--S------TTPPPPGGGSPPHHHHHHHHHHHHHHHHGGGHHHHHHHTT--STHHHHHHH-